Protein AF-A0A852R9V2-F1 (afdb_monomer)

Sequence (97 aa):
MAAPKLRAVKPGEKPRAKPLTIVEAVEAGDRLAEMVATHKRIAKAVQDEDTPARDLASLTRRQLEISKEIESLRRQLEEEAVQDADTSDEEWSEEAI

Solvent-accessible surface area (backbone atoms only — not comparable to full-atom values): 6061 Å² total; per-residue (Å²): 133,84,80,81,89,78,76,90,80,58,94,88,67,73,78,80,79,77,81,54,49,47,66,58,12,57,76,69,67,37,65,65,47,24,50,52,32,48,43,54,53,47,52,52,49,68,69,37,86,86,51,54,72,80,53,41,62,56,47,52,54,51,45,54,54,49,51,54,50,51,53,50,53,52,49,50,54,51,51,50,55,52,52,63,70,67,61,66,85,73,81,84,65,76,87,80,112

pLDDT: mean 89.15, std 11.6, range [53.16, 98.38]

Mean predicted aligned error: 8.95 Å

Nearest PDB structures (foldseek):
  6dkm-assembly2_C  TM=6.707E-01  e=1.208E+00  synthetic construct
  6dkm-assembly1_A  TM=7.157E-01  e=2.409E+00  synthetic construct
  6jqa-assembly1_C  TM=6.300E-01  e=4.238E+00  Onion yellows phytoplasma OY-W
  6ww7-assembly1_B  TM=7.881E-01  e=7.457E+00  Homo sapiens

Structure (mmCIF, N/CA/C/O backbone):
data_AF-A0A852R9V2-F1
#
_entry.id   AF-A0A852R9V2-F1
#
loop_
_atom_site.group_PDB
_atom_site.id
_atom_site.type_symbol
_atom_site.label_atom_id
_atom_site.label_alt_id
_atom_site.label_comp_id
_atom_site.label_asym_id
_atom_site.label_entity_id
_atom_site.label_seq_id
_atom_site.pdbx_PDB_ins_code
_atom_site.Cartn_x
_atom_site.Cartn_y
_atom_site.Cartn_z
_atom_site.occupancy
_atom_site.B_iso_or_equiv
_atom_site.auth_seq_id
_atom_site.auth_comp_id
_atom_site.auth_asym_id
_atom_site.auth_atom_id
_atom_s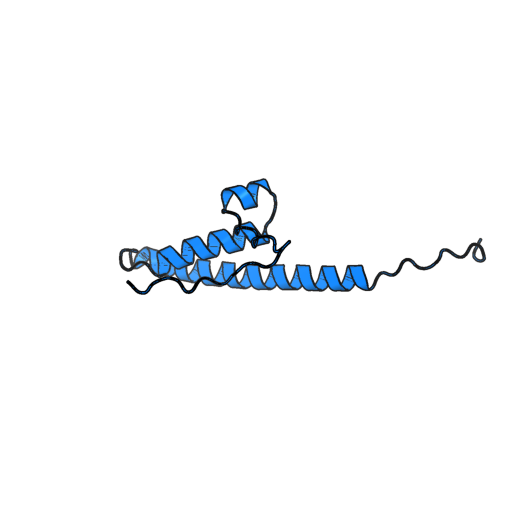ite.pdbx_PDB_model_num
ATOM 1 N N . MET A 1 1 ? -20.612 23.433 -4.741 1.00 56.75 1 MET A N 1
ATOM 2 C CA . MET A 1 1 ? -19.431 22.647 -5.168 1.00 56.75 1 MET A CA 1
ATOM 3 C C . MET A 1 1 ? -18.641 23.486 -6.162 1.00 56.75 1 MET A C 1
ATOM 5 O O . MET A 1 1 ? -19.257 24.045 -7.059 1.00 56.75 1 MET A O 1
ATOM 9 N N . ALA A 1 2 ? -17.330 23.654 -5.971 1.00 71.31 2 ALA A N 1
ATOM 10 C CA . ALA A 1 2 ? -16.495 24.410 -6.907 1.00 71.31 2 ALA A CA 1
ATOM 11 C C . ALA A 1 2 ? -16.299 23.610 -8.207 1.00 71.31 2 ALA A C 1
ATOM 13 O O . ALA A 1 2 ? -16.093 22.399 -8.154 1.00 71.31 2 ALA A O 1
ATOM 14 N N . ALA A 1 3 ? -16.377 24.272 -9.364 1.00 77.62 3 ALA A N 1
ATOM 15 C CA . ALA A 1 3 ? -16.184 23.617 -10.655 1.00 77.62 3 ALA A CA 1
ATOM 16 C C . ALA A 1 3 ? -14.735 23.095 -10.801 1.00 77.62 3 ALA A C 1
ATOM 18 O O . ALA A 1 3 ? -13.797 23.790 -10.393 1.00 77.62 3 ALA A O 1
ATOM 19 N N . PRO A 1 4 ? -14.521 21.895 -11.377 1.00 78.06 4 PRO A N 1
ATOM 20 C CA . PRO A 1 4 ? -13.181 21.354 -11.581 1.00 78.06 4 PRO A CA 1
ATOM 21 C C . PRO A 1 4 ? -12.380 22.236 -12.550 1.00 78.06 4 PRO A C 1
ATOM 23 O O . PRO A 1 4 ? -12.853 22.580 -13.632 1.00 78.06 4 PRO A O 1
ATOM 26 N N . LYS A 1 5 ? -11.146 22.596 -12.169 1.00 85.88 5 LYS A N 1
ATOM 27 C CA . LYS A 1 5 ? -10.210 23.326 -13.039 1.00 85.88 5 LYS A CA 1
ATOM 28 C C . LYS A 1 5 ? -9.684 22.378 -14.116 1.00 85.88 5 LYS A C 1
ATOM 30 O O . LYS A 1 5 ? -8.727 21.642 -13.887 1.00 85.88 5 LYS A O 1
ATOM 35 N N . LEU A 1 6 ? -10.336 22.374 -15.273 1.00 87.00 6 LEU A N 1
ATOM 36 C CA . LEU A 1 6 ? -9.905 21.602 -16.435 1.00 87.00 6 LEU A CA 1
ATOM 37 C C . LEU A 1 6 ? -8.818 22.363 -17.210 1.00 87.00 6 LEU A C 1
ATOM 39 O O . LEU A 1 6 ? -8.850 23.588 -17.311 1.00 87.00 6 LEU A O 1
ATOM 43 N N . ARG A 1 7 ? -7.859 21.620 -17.770 1.00 89.50 7 ARG A N 1
ATOM 44 C CA . ARG A 1 7 ? -6.817 22.111 -18.685 1.00 89.50 7 ARG A CA 1
ATOM 45 C C . ARG A 1 7 ? -7.049 21.497 -20.069 1.00 89.50 7 ARG A C 1
ATOM 47 O O . ARG A 1 7 ? -7.431 20.334 -20.162 1.00 89.50 7 ARG A O 1
ATOM 54 N N . ALA A 1 8 ? -6.737 22.245 -21.127 1.00 86.88 8 ALA A N 1
ATOM 55 C CA . ALA A 1 8 ? -6.682 21.705 -22.483 1.00 86.88 8 ALA A CA 1
ATOM 56 C C . ALA A 1 8 ? -5.535 20.684 -22.633 1.00 86.88 8 ALA A C 1
ATOM 58 O O . ALA A 1 8 ? -4.389 20.961 -22.264 1.00 86.88 8 ALA A O 1
ATOM 59 N N . VAL A 1 9 ? -5.851 19.506 -23.173 1.00 88.31 9 VAL A N 1
ATOM 60 C CA . VAL A 1 9 ? -4.868 18.471 -23.531 1.00 88.31 9 VAL A CA 1
ATOM 61 C C . VAL A 1 9 ? -4.161 18.844 -24.836 1.00 88.31 9 VAL A C 1
ATOM 63 O O . VAL A 1 9 ? -4.787 19.399 -25.743 1.00 88.31 9 VAL A O 1
ATOM 66 N N . LYS A 1 10 ? -2.855 18.570 -24.944 1.00 92.00 10 LYS A N 1
ATOM 67 C CA . LYS A 1 10 ? -2.113 18.775 -26.203 1.00 92.00 10 LYS A CA 1
ATOM 68 C C . LYS A 1 10 ? -2.376 17.624 -27.191 1.00 92.00 10 LYS A C 1
ATOM 70 O O . LYS A 1 10 ? -2.659 16.508 -26.750 1.00 92.00 10 LYS A O 1
ATOM 75 N N . PRO A 1 11 ? -2.231 17.843 -28.513 1.00 90.56 11 PRO A N 1
ATOM 76 C CA . PRO A 1 11 ? -2.270 16.752 -29.486 1.00 90.56 11 PRO A CA 1
ATOM 77 C C . PRO A 1 11 ? -1.244 15.664 -29.131 1.00 90.56 11 PRO A C 1
ATOM 79 O O . PRO A 1 11 ? -0.068 15.963 -28.941 1.00 90.56 11 PRO A O 1
ATOM 82 N N . GLY A 1 12 ? -1.700 14.414 -29.004 1.00 88.81 12 GLY A N 1
ATOM 83 C CA . GLY A 1 12 ? -0.859 13.262 -28.648 1.00 88.81 12 GLY A CA 1
ATOM 84 C C . GLY A 1 12 ? -0.636 13.032 -27.145 1.00 88.81 12 GLY A C 1
ATOM 85 O O . GLY A 1 12 ? 0.020 12.057 -26.781 1.00 88.81 12 GLY A O 1
ATOM 86 N N . GLU A 1 13 ? -1.188 13.872 -26.261 1.00 88.56 13 GLU A N 1
ATOM 87 C CA . GLU A 1 13 ? -1.124 13.653 -24.811 1.00 88.56 13 GLU A CA 1
ATOM 88 C C . GLU A 1 13 ? -1.950 12.409 -24.434 1.00 88.56 13 GLU A C 1
ATOM 90 O O . GLU A 1 13 ? -3.179 12.407 -24.522 1.00 88.56 13 GLU A O 1
ATOM 95 N N . LYS A 1 14 ? -1.272 11.324 -24.036 1.00 83.56 14 LYS A N 1
ATOM 96 C CA . LYS A 1 14 ? -1.936 10.110 -23.548 1.00 83.56 14 LYS A CA 1
ATOM 97 C C . LYS A 1 14 ? -2.392 10.319 -22.100 1.00 83.56 14 LYS A C 1
ATOM 99 O O . LYS A 1 14 ? -1.633 10.877 -21.303 1.00 83.56 14 LYS A O 1
ATOM 104 N N . PRO A 1 15 ? -3.599 9.861 -21.728 1.00 81.94 15 PRO A N 1
ATOM 105 C CA . PRO A 1 15 ? -4.034 9.913 -20.341 1.00 81.94 15 PRO A CA 1
ATOM 106 C C . PRO A 1 15 ? -3.076 9.097 -19.471 1.00 81.94 15 PRO A C 1
ATOM 108 O O . PRO A 1 15 ? -2.581 8.049 -19.891 1.00 81.94 15 PRO A O 1
ATOM 111 N N . ARG A 1 16 ? -2.835 9.559 -18.239 1.00 82.19 16 ARG A N 1
ATOM 112 C CA . ARG A 1 16 ? -2.126 8.739 -17.252 1.00 82.19 16 ARG A CA 1
ATOM 113 C C . ARG A 1 16 ? -2.880 7.424 -17.070 1.00 82.19 16 ARG A C 1
ATOM 115 O O . ARG A 1 16 ? -4.105 7.434 -16.926 1.00 82.19 16 ARG A O 1
ATOM 122 N N . ALA A 1 17 ? -2.138 6.319 -17.067 1.00 85.12 17 ALA A N 1
ATOM 123 C CA . ALA A 1 17 ? -2.698 5.010 -16.780 1.00 85.12 17 ALA A CA 1
ATOM 124 C C . ALA A 1 17 ? -3.419 5.050 -15.427 1.00 85.12 17 ALA A C 1
ATOM 126 O O . ALA A 1 17 ? -2.945 5.665 -14.463 1.00 85.12 17 ALA A O 1
ATOM 127 N N . LYS A 1 18 ? -4.59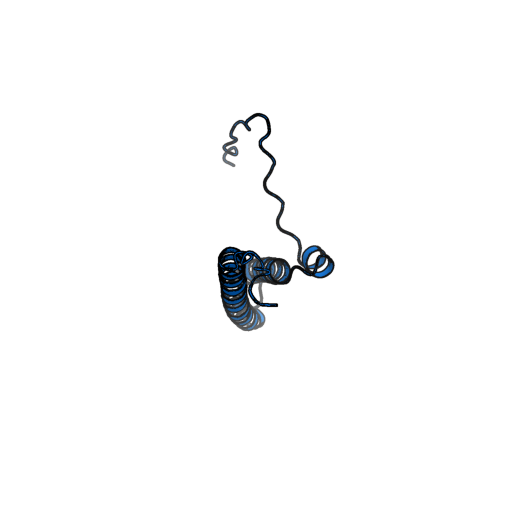9 4.431 -15.371 1.00 89.00 18 LYS A N 1
ATOM 128 C CA . LYS A 1 18 ? -5.308 4.273 -14.104 1.00 89.00 18 LYS A CA 1
ATOM 129 C C . LYS A 1 18 ? -4.496 3.319 -13.221 1.00 89.00 18 LYS A C 1
ATOM 131 O O . LYS A 1 18 ? -3.977 2.337 -13.743 1.00 89.00 18 LYS A O 1
ATOM 136 N N . PRO A 1 19 ? -4.383 3.589 -11.910 1.00 90.31 19 PRO A N 1
ATOM 137 C CA . PRO A 1 19 ? -3.764 2.634 -11.003 1.00 90.31 19 PRO A CA 1
ATOM 138 C C . PRO A 1 19 ? -4.590 1.346 -10.982 1.00 90.31 19 PRO A C 1
ATOM 140 O O . PRO A 1 19 ? -5.822 1.420 -10.953 1.00 90.31 19 PRO A O 1
ATOM 143 N N . LEU A 1 20 ? -3.904 0.203 -10.974 1.00 94.75 20 LEU A N 1
ATOM 144 C CA . LEU A 1 20 ? -4.531 -1.113 -10.898 1.00 94.75 20 LEU A CA 1
ATOM 145 C C . LEU A 1 20 ? -5.315 -1.265 -9.590 1.00 94.75 20 LEU A C 1
ATOM 147 O O . LEU A 1 20 ? -4.954 -0.717 -8.538 1.00 94.75 20 LEU A O 1
ATOM 151 N N . THR A 1 21 ? -6.411 -2.010 -9.656 1.00 97.19 21 THR A N 1
ATOM 152 C CA . THR A 1 21 ? -7.061 -2.556 -8.465 1.00 97.19 21 THR A CA 1
ATOM 153 C C . THR A 1 21 ? -6.223 -3.691 -7.875 1.00 97.19 21 THR A C 1
ATOM 155 O O . THR A 1 21 ? -5.283 -4.176 -8.492 1.00 97.19 21 THR A O 1
ATOM 158 N N . ILE A 1 22 ? -6.569 -4.130 -6.662 1.00 98.00 22 ILE A N 1
ATOM 159 C CA . ILE A 1 22 ? -5.857 -5.230 -5.994 1.00 98.00 22 ILE A CA 1
ATOM 160 C C . ILE A 1 22 ? -5.908 -6.500 -6.854 1.00 98.00 22 ILE A C 1
ATOM 162 O O . ILE A 1 22 ? -4.885 -7.137 -7.050 1.00 98.00 22 ILE A O 1
ATOM 166 N N . VAL A 1 23 ? -7.084 -6.842 -7.392 1.00 98.12 23 VAL A N 1
ATOM 167 C CA . VAL A 1 23 ? -7.269 -8.057 -8.201 1.00 98.12 23 VAL A CA 1
ATOM 168 C C . VAL A 1 23 ? -6.494 -7.956 -9.511 1.00 98.12 23 VAL A C 1
ATOM 170 O O . VAL A 1 23 ? -5.723 -8.854 -9.816 1.00 98.12 23 VAL A O 1
ATOM 173 N N . GLU A 1 24 ? -6.622 -6.837 -10.228 1.00 97.94 24 GLU A N 1
ATOM 174 C CA . GLU A 1 24 ? -5.892 -6.629 -11.486 1.00 97.94 24 GLU A CA 1
ATOM 175 C C . GLU A 1 24 ? -4.369 -6.665 -11.277 1.00 97.94 24 GLU A C 1
ATOM 177 O O . GLU A 1 24 ? -3.648 -7.187 -12.119 1.00 97.94 24 GLU A O 1
ATOM 182 N N . ALA A 1 25 ? -3.864 -6.140 -10.155 1.00 97.75 25 ALA A N 1
ATOM 183 C CA . ALA A 1 25 ? -2.439 -6.188 -9.841 1.00 97.75 25 ALA A CA 1
ATOM 184 C C . ALA A 1 25 ? -1.945 -7.610 -9.541 1.00 97.75 25 ALA A C 1
ATOM 186 O O . ALA A 1 25 ? -0.867 -7.987 -9.996 1.00 97.75 25 ALA A O 1
ATOM 187 N N . VAL A 1 26 ? -2.745 -8.411 -8.828 1.00 98.00 26 VAL A N 1
ATOM 188 C CA . VAL A 1 26 ? -2.446 -9.832 -8.587 1.00 98.00 26 VAL A CA 1
ATOM 189 C C . VAL A 1 26 ? -2.440 -10.613 -9.899 1.00 98.00 26 VAL A C 1
ATOM 191 O O . VAL A 1 26 ? -1.512 -11.378 -10.143 1.00 98.00 26 VAL A O 1
ATOM 194 N N . GLU A 1 27 ? -3.436 -10.403 -10.761 1.00 98.19 27 GLU A N 1
ATOM 195 C CA . GLU A 1 27 ? -3.513 -11.056 -12.075 1.00 98.19 27 GLU A CA 1
ATOM 196 C C . GLU A 1 27 ? -2.344 -10.665 -12.987 1.00 98.19 27 GLU A C 1
ATOM 198 O O . GLU A 1 27 ? -1.825 -11.505 -13.720 1.00 98.19 27 GLU A O 1
ATOM 203 N N . ALA A 1 28 ? -1.898 -9.408 -12.916 1.00 96.88 28 ALA A N 1
ATOM 204 C CA . ALA A 1 28 ? -0.740 -8.917 -13.656 1.00 96.88 28 ALA A CA 1
ATOM 205 C C . ALA A 1 28 ? 0.611 -9.364 -13.065 1.00 96.88 28 ALA A C 1
ATOM 207 O O . ALA A 1 28 ? 1.643 -9.149 -13.697 1.00 96.88 28 ALA A O 1
ATOM 208 N N . GLY A 1 29 ? 0.629 -9.944 -11.859 1.00 97.06 29 GLY A N 1
ATOM 209 C CA . GLY A 1 29 ? 1.865 -10.269 -11.142 1.00 97.06 29 GLY A CA 1
ATOM 210 C C . GLY A 1 29 ? 2.656 -9.040 -10.672 1.00 97.06 29 GLY A C 1
ATOM 211 O O . GLY A 1 29 ? 3.828 -9.165 -10.321 1.00 97.06 29 GLY A O 1
ATOM 212 N N . ASP A 1 30 ? 2.042 -7.854 -10.646 1.00 97.06 30 ASP A N 1
ATOM 213 C CA . ASP A 1 30 ? 2.689 -6.617 -10.206 1.00 97.06 30 ASP A CA 1
ATOM 214 C C . ASP A 1 30 ? 2.548 -6.463 -8.688 1.00 97.06 30 ASP A C 1
ATOM 216 O O . ASP A 1 30 ? 1.567 -5.924 -8.156 1.00 97.06 30 ASP A O 1
ATOM 220 N N . ARG A 1 31 ? 3.572 -6.943 -7.979 1.00 97.31 31 ARG A N 1
ATOM 221 C CA . ARG A 1 31 ? 3.611 -6.925 -6.517 1.00 97.31 31 ARG A CA 1
ATOM 222 C C . ARG A 1 31 ? 3.575 -5.510 -5.941 1.00 97.31 31 ARG A C 1
ATOM 224 O O . ARG A 1 31 ? 2.932 -5.283 -4.913 1.00 97.31 31 ARG A O 1
ATOM 231 N N . LEU A 1 32 ? 4.244 -4.548 -6.578 1.00 97.38 32 LEU A N 1
ATOM 232 C CA . LEU A 1 32 ? 4.246 -3.168 -6.098 1.00 97.38 32 LEU A CA 1
ATOM 233 C C . LEU A 1 32 ? 2.846 -2.561 -6.233 1.00 97.38 32 LEU A C 1
ATOM 235 O O . LEU A 1 32 ? 2.347 -1.946 -5.284 1.00 97.38 32 LEU A O 1
ATOM 239 N N . ALA A 1 33 ? 2.188 -2.758 -7.378 1.00 97.19 33 ALA A N 1
ATOM 240 C CA . ALA A 1 33 ? 0.826 -2.282 -7.591 1.00 97.19 33 ALA A CA 1
ATOM 241 C C . ALA A 1 33 ? -0.178 -2.946 -6.637 1.00 97.19 33 ALA A C 1
ATOM 243 O O . ALA A 1 33 ? -1.038 -2.246 -6.092 1.00 97.19 33 ALA A O 1
ATOM 244 N N . GLU A 1 34 ? -0.037 -4.247 -6.360 1.00 98.25 34 GLU A N 1
ATOM 245 C CA . GLU A 1 34 ? -0.866 -4.978 -5.389 1.00 98.25 34 GLU A CA 1
ATOM 246 C C . GLU A 1 34 ? -0.773 -4.326 -4.002 1.00 98.25 34 GLU A C 1
ATOM 248 O O . GLU A 1 34 ? -1.792 -4.016 -3.365 1.00 98.25 34 GLU A O 1
ATOM 253 N N . MET A 1 35 ? 0.454 -4.068 -3.544 1.00 98.06 35 MET A N 1
ATOM 254 C CA . MET A 1 35 ? 0.719 -3.481 -2.230 1.00 98.06 35 MET A CA 1
ATOM 255 C C . MET A 1 35 ? 0.219 -2.036 -2.151 1.00 98.06 35 MET A C 1
ATOM 257 O O . MET A 1 35 ? -0.423 -1.662 -1.167 1.00 98.06 35 MET A O 1
ATOM 261 N N . VAL A 1 36 ? 0.415 -1.234 -3.203 1.00 98.06 36 VAL A N 1
ATOM 262 C CA . VAL A 1 36 ? -0.103 0.144 -3.288 1.00 98.06 36 VAL A CA 1
ATOM 263 C C . VAL A 1 36 ? -1.635 0.168 -3.267 1.00 98.06 36 VAL A C 1
ATOM 265 O O . VAL A 1 36 ? -2.235 0.972 -2.541 1.00 98.06 36 VAL A O 1
ATOM 268 N N . ALA A 1 37 ? -2.289 -0.713 -4.026 1.00 97.94 37 ALA A N 1
ATOM 269 C CA . ALA A 1 37 ? -3.745 -0.806 -4.063 1.00 97.94 37 ALA A CA 1
ATOM 270 C C . ALA A 1 37 ? -4.314 -1.241 -2.700 1.00 97.94 37 ALA A C 1
ATOM 272 O O . ALA A 1 37 ? -5.295 -0.661 -2.216 1.00 97.94 37 ALA A O 1
ATOM 273 N N . THR A 1 38 ? -3.657 -2.198 -2.042 1.00 98.00 38 THR A N 1
ATOM 274 C CA . THR A 1 38 ? -4.018 -2.663 -0.695 1.00 98.00 38 THR A CA 1
ATOM 275 C C . THR A 1 38 ? -3.822 -1.564 0.347 1.00 98.00 38 THR A C 1
ATOM 277 O O . THR A 1 38 ? -4.733 -1.298 1.136 1.00 98.00 38 THR A O 1
ATOM 280 N N . HIS A 1 39 ? -2.691 -0.853 0.308 1.00 97.94 39 HIS A N 1
ATOM 281 C CA . HIS A 1 39 ? -2.416 0.289 1.183 1.00 97.94 39 HIS A CA 1
ATOM 282 C C . HIS A 1 39 ? -3.512 1.352 1.077 1.00 97.94 39 HIS A C 1
ATOM 284 O O . HIS A 1 39 ? -4.038 1.816 2.087 1.00 97.94 39 HIS A O 1
ATOM 290 N N . LYS A 1 40 ? -3.927 1.687 -0.152 1.00 97.69 40 LYS A N 1
ATOM 291 C CA . LYS A 1 40 ? -5.008 2.649 -0.405 1.00 97.69 40 LYS A CA 1
ATOM 292 C C . LYS A 1 40 ? -6.347 2.185 0.168 1.00 97.69 40 LYS A C 1
ATOM 294 O O . LYS A 1 40 ? -7.116 3.013 0.655 1.00 97.69 40 LYS A O 1
ATOM 299 N N . ARG A 1 41 ? -6.650 0.886 0.103 1.00 97.12 41 ARG A N 1
ATOM 300 C CA . ARG A 1 41 ? -7.871 0.324 0.699 1.00 97.12 41 ARG A CA 1
ATOM 301 C C . ARG A 1 41 ? -7.851 0.442 2.224 1.00 97.12 41 ARG A C 1
ATOM 303 O O . ARG A 1 41 ? -8.848 0.869 2.795 1.00 97.12 41 ARG A O 1
ATOM 310 N N . ILE A 1 42 ? -6.728 0.113 2.861 1.00 97.62 42 ILE A N 1
ATOM 311 C CA . ILE A 1 42 ? -6.571 0.216 4.320 1.00 97.62 42 ILE A CA 1
ATOM 312 C C . ILE A 1 42 ? -6.628 1.673 4.772 1.00 97.62 42 ILE A C 1
ATOM 314 O O . ILE A 1 42 ? -7.348 1.974 5.714 1.00 97.62 42 ILE A O 1
ATOM 318 N N . ALA A 1 43 ? -5.952 2.584 4.069 1.00 97.50 43 ALA A N 1
ATOM 319 C CA . ALA A 1 43 ? -5.973 4.008 4.391 1.00 97.50 43 ALA A CA 1
ATOM 320 C C . ALA A 1 43 ? -7.402 4.577 4.418 1.00 97.50 43 ALA A C 1
ATOM 322 O O . ALA A 1 43 ? -7.729 5.358 5.304 1.00 97.50 43 ALA A O 1
ATOM 323 N N . LYS A 1 44 ? -8.272 4.140 3.494 1.00 97.25 44 LYS A N 1
ATOM 3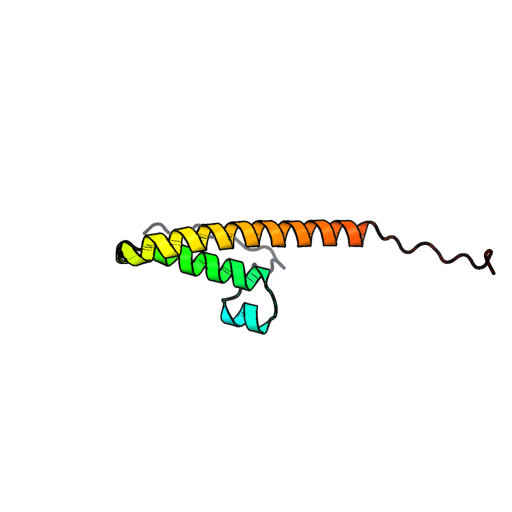24 C CA . LYS A 1 44 ? -9.694 4.516 3.511 1.00 97.25 44 LYS A CA 1
ATOM 325 C C . LYS A 1 44 ? -10.416 4.008 4.756 1.00 97.25 44 LYS A C 1
ATOM 327 O O . L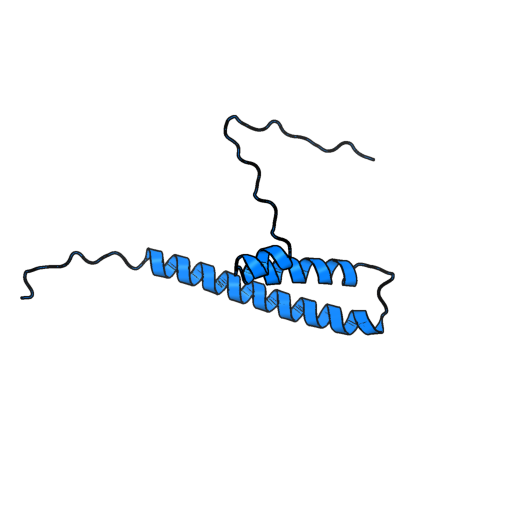YS A 1 44 ? -11.155 4.775 5.347 1.00 97.25 44 LYS A O 1
ATOM 332 N N . ALA A 1 45 ? -10.190 2.754 5.150 1.00 97.00 45 ALA A N 1
ATOM 333 C CA . ALA A 1 45 ? -10.793 2.197 6.360 1.00 97.00 45 ALA A CA 1
ATOM 334 C C . ALA A 1 45 ? -10.280 2.907 7.625 1.00 97.00 45 ALA A C 1
ATOM 336 O O . ALA A 1 45 ? -11.060 3.247 8.497 1.00 97.00 45 ALA A O 1
ATOM 337 N N . VAL A 1 46 ? -8.982 3.211 7.705 1.00 96.06 46 VAL A N 1
ATOM 338 C CA . VAL A 1 46 ? -8.400 3.965 8.830 1.00 96.06 46 VAL A CA 1
ATOM 339 C C . VAL A 1 46 ? -8.964 5.389 8.927 1.00 96.06 46 VAL A C 1
ATOM 341 O O . VAL A 1 46 ? -9.097 5.910 10.028 1.00 96.06 46 VAL A O 1
ATOM 344 N N . GLN A 1 47 ? -9.275 6.022 7.791 1.00 96.44 47 GLN A N 1
ATOM 345 C CA . GLN A 1 47 ? -9.862 7.365 7.740 1.00 96.44 47 GLN A CA 1
ATOM 346 C C . GLN A 1 47 ? -11.366 7.382 8.063 1.00 96.44 47 GLN A C 1
ATOM 348 O O . GLN A 1 47 ? -11.895 8.435 8.408 1.00 96.44 47 GLN A O 1
ATOM 353 N N . ASP A 1 48 ? -12.052 6.254 7.907 1.00 96.69 48 ASP A N 1
ATOM 354 C CA . ASP A 1 48 ? -13.488 6.140 8.134 1.00 96.69 48 ASP A CA 1
ATOM 355 C C . ASP A 1 48 ? -13.804 6.169 9.639 1.00 96.69 48 ASP A C 1
ATOM 357 O O . ASP A 1 48 ? -13.318 5.327 10.397 1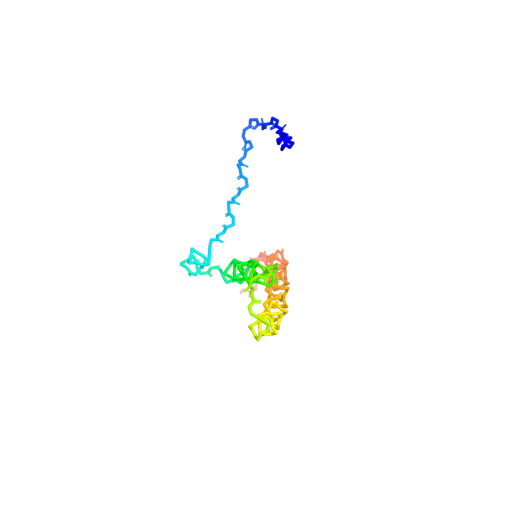.00 96.69 48 ASP A O 1
ATOM 361 N N . GLU A 1 49 ? -14.610 7.144 10.070 1.00 94.69 49 GLU A N 1
ATOM 362 C CA . GLU A 1 49 ? -15.013 7.318 11.473 1.00 94.69 49 GLU A CA 1
ATOM 363 C C . GLU A 1 49 ? -15.907 6.170 11.967 1.00 94.69 49 GLU A C 1
ATOM 365 O O . GLU A 1 49 ? -15.953 5.907 13.170 1.00 94.69 49 GLU A O 1
ATOM 370 N N . ASP A 1 50 ? -16.555 5.443 11.049 1.00 96.12 50 ASP A N 1
ATOM 371 C CA . ASP A 1 50 ? -17.377 4.273 11.369 1.00 96.12 50 ASP A CA 1
ATOM 372 C C . ASP A 1 50 ? -16.535 3.004 11.617 1.00 96.12 50 ASP A C 1
ATOM 374 O O . ASP A 1 50 ? -17.063 1.967 12.039 1.00 96.12 50 ASP A O 1
ATOM 378 N N . THR A 1 51 ? -15.215 3.051 11.390 1.00 95.12 51 THR A N 1
ATOM 379 C CA . THR A 1 51 ? -14.329 1.906 11.634 1.00 95.12 51 THR A CA 1
ATOM 380 C C . THR A 1 51 ? -14.206 1.614 13.134 1.00 95.12 51 THR A C 1
ATOM 382 O O . THR A 1 51 ? -13.762 2.472 13.903 1.00 95.12 51 THR A O 1
ATOM 385 N N . PRO A 1 52 ? -14.504 0.378 13.588 1.00 94.88 52 PRO A N 1
ATOM 386 C CA . PRO A 1 52 ? -14.405 0.026 14.999 1.00 94.88 52 PRO A CA 1
ATOM 387 C C . PRO A 1 52 ? -12.995 0.255 15.557 1.00 94.88 52 PRO A C 1
ATOM 389 O O . PRO A 1 52 ? -12.005 -0.202 14.984 1.00 94.88 52 PRO A O 1
ATOM 392 N N . ALA A 1 53 ? -12.893 0.866 16.742 1.00 91.44 53 ALA A N 1
ATOM 393 C CA . ALA A 1 53 ? -11.606 1.147 17.393 1.00 91.44 53 ALA A CA 1
ATOM 394 C C . ALA A 1 53 ? -10.729 -0.108 17.586 1.00 91.44 53 ALA A C 1
ATOM 396 O O . ALA A 1 53 ? -9.501 -0.035 17.515 1.00 91.44 53 ALA A O 1
ATOM 397 N N . ARG A 1 54 ? -11.359 -1.276 17.784 1.00 92.12 54 ARG A N 1
ATOM 398 C CA . ARG A 1 54 ? -10.669 -2.572 17.856 1.00 92.12 54 ARG A CA 1
ATOM 399 C C . ARG A 1 54 ? -9.915 -2.890 16.562 1.00 92.12 54 ARG A 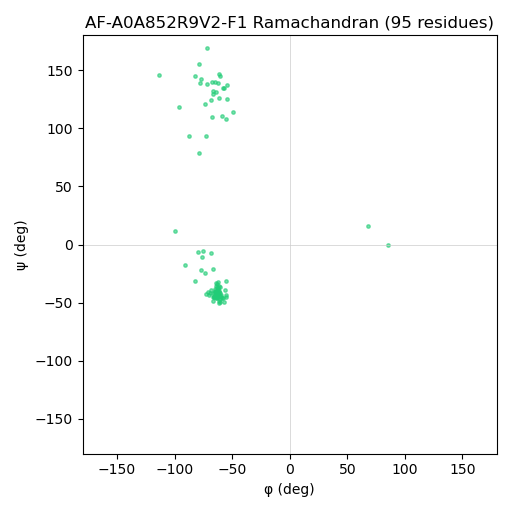C 1
ATOM 401 O O . ARG A 1 54 ? -8.789 -3.378 16.613 1.00 92.12 54 ARG A O 1
ATOM 408 N N . ASP A 1 55 ? -10.529 -2.598 15.423 1.00 94.69 55 ASP A N 1
ATOM 409 C CA . ASP A 1 55 ? -9.978 -2.906 14.108 1.00 94.69 55 ASP A CA 1
ATOM 410 C C . ASP A 1 55 ? -8.975 -1.822 13.682 1.00 94.69 55 ASP A C 1
ATOM 412 O O . ASP A 1 55 ? -7.953 -2.140 13.071 1.00 94.69 55 ASP A O 1
ATOM 416 N N . LEU A 1 56 ? -9.178 -0.568 14.107 1.00 95.12 56 LEU A N 1
ATOM 417 C CA . LEU A 1 56 ? -8.294 0.566 13.819 1.00 95.12 56 LEU A CA 1
ATOM 418 C C . LEU A 1 56 ? -6.834 0.317 14.239 1.00 95.12 56 LEU A C 1
ATOM 420 O O . LEU A 1 56 ? -5.912 0.586 13.467 1.00 95.12 56 LEU A O 1
ATOM 424 N N . ALA A 1 57 ? -6.599 -0.250 15.426 1.00 93.31 57 ALA A N 1
ATOM 425 C CA . ALA A 1 57 ? -5.245 -0.585 15.883 1.00 93.31 57 ALA A CA 1
ATOM 426 C C . ALA A 1 57 ? -4.556 -1.618 14.967 1.00 93.31 57 ALA A C 1
ATOM 428 O O . ALA A 1 57 ? -3.369 -1.504 14.655 1.00 93.31 57 ALA A O 1
ATOM 429 N N . SER A 1 58 ? -5.307 -2.616 14.494 1.00 96.31 58 SER A N 1
ATOM 430 C CA . SER A 1 58 ? -4.778 -3.634 13.580 1.00 96.31 58 SER A CA 1
ATOM 431 C C . SER A 1 58 ? -4.504 -3.068 12.181 1.00 96.31 58 SER A C 1
ATOM 433 O O . SER A 1 58 ? -3.460 -3.347 11.588 1.00 96.31 58 SER A O 1
ATOM 435 N N . LEU A 1 59 ? -5.400 -2.212 11.681 1.00 96.94 59 LEU A N 1
ATOM 436 C CA . LEU A 1 59 ? -5.302 -1.598 10.359 1.00 96.94 59 LEU A CA 1
ATOM 437 C C . LEU A 1 59 ? -4.155 -0.588 10.284 1.00 96.94 59 LEU A C 1
ATOM 439 O O . LEU A 1 59 ? -3.402 -0.606 9.315 1.00 96.94 59 LEU A O 1
ATOM 443 N N . THR A 1 60 ? -3.967 0.238 11.314 1.00 95.62 60 THR A N 1
ATOM 444 C CA . THR A 1 60 ? -2.855 1.207 11.385 1.00 95.62 60 THR A CA 1
ATOM 445 C C . THR A 1 60 ? -1.494 0.516 11.442 1.00 95.62 60 THR A C 1
ATOM 447 O O . THR A 1 60 ? -0.567 0.918 10.735 1.00 95.62 60 THR A O 1
ATOM 450 N N . ARG A 1 61 ? -1.368 -0.586 12.195 1.00 96.69 61 ARG A N 1
ATOM 451 C CA . ARG A 1 61 ? -0.151 -1.410 12.169 1.00 96.69 61 ARG A CA 1
ATOM 452 C C . ARG A 1 61 ? 0.101 -1.986 10.774 1.00 96.69 61 ARG A C 1
ATOM 454 O O . ARG A 1 61 ? 1.210 -1.862 10.255 1.00 96.69 61 ARG A O 1
ATOM 461 N N . ARG A 1 62 ? -0.923 -2.577 10.150 1.00 97.50 62 ARG A N 1
ATOM 462 C CA . ARG A 1 62 ? -0.801 -3.146 8.801 1.00 97.50 62 ARG A CA 1
ATOM 463 C C . ARG A 1 62 ? -0.445 -2.081 7.763 1.00 97.50 62 ARG A C 1
ATOM 465 O O . ARG A 1 62 ? 0.324 -2.356 6.847 1.00 97.50 62 ARG A O 1
ATOM 472 N N . GLN A 1 63 ? -0.967 -0.868 7.916 1.00 97.12 63 GLN A N 1
ATOM 473 C CA . GLN A 1 63 ? -0.652 0.269 7.059 1.00 97.12 63 GLN A CA 1
ATOM 474 C C . GLN A 1 63 ? 0.842 0.619 7.116 1.00 97.12 63 GLN A C 1
ATOM 476 O O . GLN A 1 63 ? 1.470 0.754 6.068 1.00 97.12 63 GLN A O 1
ATOM 481 N N . LEU A 1 64 ? 1.427 0.687 8.318 1.00 97.56 64 LEU A N 1
ATOM 482 C CA . LEU A 1 64 ? 2.863 0.932 8.498 1.00 97.56 64 LEU A CA 1
ATOM 483 C C . LEU A 1 64 ? 3.726 -0.175 7.882 1.00 97.56 64 LEU A C 1
ATOM 485 O O . LEU A 1 64 ? 4.730 0.122 7.238 1.00 97.56 64 LEU A O 1
ATOM 489 N N . GLU A 1 65 ? 3.345 -1.440 8.065 1.00 98.12 65 GLU A N 1
ATOM 490 C CA . GLU A 1 65 ? 4.057 -2.585 7.481 1.00 98.12 65 GLU A CA 1
ATOM 491 C C . GLU A 1 65 ? 4.065 -2.518 5.949 1.00 98.12 65 GLU A C 1
ATOM 493 O O . GLU A 1 65 ? 5.122 -2.605 5.330 1.00 98.12 65 GLU A O 1
ATOM 498 N N . ILE A 1 66 ? 2.899 -2.293 5.337 1.00 97.94 66 ILE A N 1
ATOM 499 C CA . ILE A 1 66 ? 2.777 -2.183 3.880 1.00 97.94 66 ILE A CA 1
ATOM 500 C C . ILE A 1 66 ? 3.528 -0.957 3.346 1.00 97.94 66 ILE A C 1
ATOM 502 O O . ILE A 1 66 ? 4.142 -1.046 2.287 1.00 97.94 66 ILE A O 1
ATOM 506 N N . SER A 1 67 ? 3.508 0.175 4.058 1.00 98.19 67 SER A N 1
ATOM 507 C CA . SER A 1 67 ? 4.249 1.375 3.646 1.00 98.19 67 SER A CA 1
ATOM 508 C C . SER A 1 67 ? 5.749 1.101 3.546 1.00 98.19 67 SER A C 1
ATOM 510 O O . SER A 1 67 ? 6.369 1.452 2.545 1.00 98.19 67 SER A O 1
ATOM 512 N N . LYS A 1 68 ? 6.320 0.420 4.546 1.00 98.38 68 LYS A N 1
ATOM 513 C CA . LYS A 1 68 ? 7.740 0.035 4.542 1.00 98.38 68 LYS A CA 1
ATOM 514 C C . LYS A 1 68 ? 8.069 -0.934 3.409 1.00 98.38 68 LYS A C 1
ATOM 516 O O . LYS A 1 68 ? 9.090 -0.775 2.752 1.00 98.38 68 LYS A O 1
ATOM 521 N N . GLU A 1 69 ? 7.193 -1.903 3.155 1.00 98.00 69 GLU A N 1
ATOM 522 C CA . GLU A 1 69 ? 7.368 -2.850 2.049 1.00 98.00 69 GLU A CA 1
ATOM 523 C C . GLU A 1 69 ? 7.349 -2.138 0.687 1.00 98.00 69 GLU A C 1
ATOM 525 O O . GLU A 1 69 ? 8.194 -2.399 -0.162 1.00 98.00 69 GLU A O 1
ATOM 530 N N . ILE A 1 70 ? 6.435 -1.181 0.488 1.00 98.25 70 ILE A N 1
ATOM 531 C CA . ILE A 1 70 ? 6.380 -0.358 -0.731 1.00 98.25 70 ILE A CA 1
ATOM 532 C C . ILE A 1 70 ? 7.681 0.429 -0.921 1.00 98.25 70 ILE A C 1
ATOM 534 O O . ILE A 1 70 ? 8.183 0.513 -2.041 1.00 98.25 70 ILE A O 1
ATOM 538 N N . GLU A 1 71 ? 8.218 1.025 0.143 1.00 98.12 71 GLU A N 1
ATOM 539 C CA . GLU A 1 71 ? 9.497 1.743 0.090 1.00 98.12 71 GLU A CA 1
ATOM 540 C C . GLU A 1 71 ? 10.657 0.810 -0.274 1.00 98.12 71 GLU A C 1
ATOM 542 O O . GLU A 1 71 ? 11.485 1.173 -1.109 1.00 98.12 71 GLU A O 1
ATOM 547 N N . SER A 1 72 ? 10.685 -0.397 0.298 1.00 98.00 72 SER A N 1
ATOM 548 C CA . SER A 1 72 ? 11.681 -1.422 -0.023 1.00 98.00 72 SER A CA 1
ATOM 549 C C . SER A 1 72 ? 11.607 -1.844 -1.491 1.00 98.00 72 SER A C 1
ATOM 551 O O . SER A 1 72 ? 12.615 -1.792 -2.188 1.00 98.00 72 SER A O 1
ATOM 553 N N . LEU A 1 73 ? 10.413 -2.188 -1.986 1.00 97.00 73 LEU A N 1
ATOM 554 C CA . LEU A 1 73 ? 10.205 -2.597 -3.379 1.00 97.00 73 LEU A CA 1
ATOM 555 C C . LEU A 1 73 ? 10.572 -1.486 -4.366 1.00 97.00 73 LEU A C 1
ATOM 557 O O . LEU A 1 73 ? 11.182 -1.744 -5.397 1.00 97.00 73 LEU A O 1
ATOM 561 N N . ARG A 1 74 ? 10.226 -0.230 -4.058 1.00 96.81 74 ARG A N 1
ATOM 562 C CA . ARG A 1 74 ? 10.609 0.911 -4.903 1.00 96.81 74 ARG A CA 1
ATOM 563 C C . ARG A 1 74 ? 12.114 1.089 -4.975 1.00 96.81 74 ARG A C 1
ATOM 565 O O . ARG A 1 74 ? 12.620 1.360 -6.055 1.00 96.81 74 ARG A O 1
ATOM 572 N N . ARG A 1 75 ? 12.802 0.936 -3.843 1.00 96.69 75 ARG A N 1
ATOM 573 C CA . ARG A 1 75 ? 14.260 1.006 -3.802 1.00 96.69 75 ARG A CA 1
ATOM 574 C C . ARG A 1 75 ? 14.888 -0.114 -4.624 1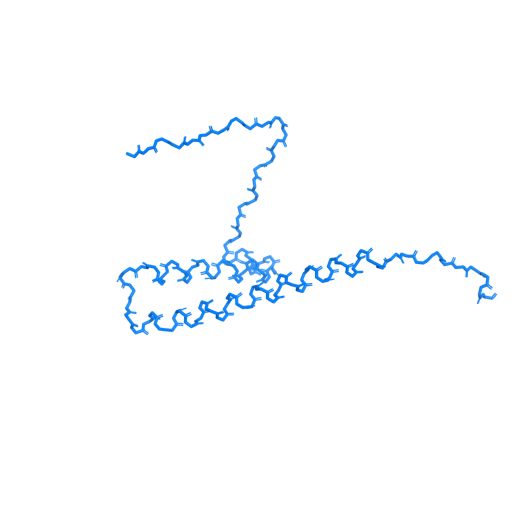.00 96.69 75 ARG A C 1
ATOM 576 O O . ARG A 1 75 ? 15.761 0.173 -5.423 1.00 96.69 75 ARG A O 1
ATOM 583 N N . GLN A 1 76 ? 14.409 -1.346 -4.470 1.00 95.00 76 GLN A N 1
ATOM 584 C CA . GLN A 1 76 ? 14.890 -2.489 -5.252 1.00 95.00 76 GLN A CA 1
ATOM 585 C C . GLN A 1 76 ? 14.725 -2.253 -6.756 1.00 95.00 76 GLN A C 1
ATOM 587 O O . GLN A 1 76 ? 15.678 -2.424 -7.498 1.00 95.00 76 GLN A O 1
ATOM 592 N N . LEU A 1 77 ? 13.559 -1.769 -7.195 1.00 92.81 77 LEU A N 1
ATOM 593 C CA . LEU A 1 77 ? 13.321 -1.452 -8.608 1.00 92.81 77 LEU A CA 1
ATOM 594 C C . LEU A 1 77 ? 14.219 -0.323 -9.131 1.00 92.81 77 LEU A C 1
ATOM 596 O O . LEU A 1 77 ? 14.611 -0.337 -10.293 1.00 92.81 77 LEU A O 1
ATOM 600 N N . GLU A 1 78 ? 14.521 0.676 -8.300 1.00 92.00 78 GLU A N 1
ATOM 601 C CA . GLU A 1 78 ? 15.446 1.752 -8.663 1.00 92.00 78 GLU A CA 1
ATOM 602 C C . GLU A 1 78 ? 16.890 1.239 -8.753 1.00 92.00 78 GLU A C 1
ATOM 604 O O . GLU A 1 78 ? 17.585 1.551 -9.715 1.00 92.00 78 GLU A O 1
ATOM 609 N N . GLU A 1 79 ? 17.322 0.412 -7.800 1.00 90.81 79 GLU A N 1
ATOM 610 C CA . GLU A 1 79 ? 18.644 -0.224 -7.796 1.00 90.81 79 GLU A CA 1
ATOM 611 C C . GLU A 1 79 ? 18.824 -1.172 -8.992 1.00 90.81 79 GLU A C 1
ATOM 613 O O . GLU A 1 79 ? 19.846 -1.092 -9.671 1.00 90.81 79 GLU A O 1
ATOM 618 N N . GLU A 1 80 ? 17.831 -2.010 -9.301 1.00 85.19 80 GLU A N 1
ATOM 619 C CA . GLU A 1 80 ? 17.831 -2.887 -10.480 1.00 85.19 80 GLU A CA 1
ATOM 620 C C . GLU A 1 80 ? 17.908 -2.078 -11.780 1.00 85.19 80 GLU A C 1
ATOM 622 O O . GLU A 1 80 ? 18.715 -2.391 -12.650 1.00 85.19 80 GLU A O 1
ATOM 627 N N . ALA A 1 81 ? 17.130 -0.997 -11.900 1.00 82.62 81 ALA A N 1
ATOM 628 C CA . ALA A 1 81 ? 17.168 -0.136 -13.082 1.00 82.62 81 ALA A CA 1
ATOM 629 C C . ALA A 1 81 ? 18.526 0.566 -13.263 1.00 82.62 81 ALA A C 1
ATOM 631 O O . ALA A 1 81 ? 18.944 0.813 -14.394 1.00 82.62 81 ALA A O 1
ATOM 632 N N . VA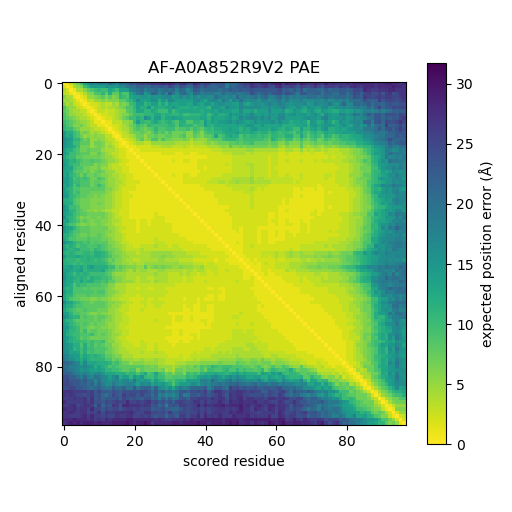L A 1 82 ? 19.212 0.902 -12.166 1.00 80.31 82 VAL A N 1
ATOM 633 C CA . VAL A 1 82 ? 20.567 1.469 -12.210 1.00 80.31 82 VAL A CA 1
ATOM 634 C C . VAL A 1 82 ? 21.598 0.403 -12.585 1.00 80.31 82 VAL A C 1
ATOM 636 O O . VAL A 1 82 ? 22.467 0.687 -13.402 1.00 80.31 82 VAL A O 1
ATOM 639 N N . GLN A 1 83 ? 21.502 -0.808 -12.030 1.00 73.38 83 GLN A N 1
ATOM 640 C CA . GLN A 1 83 ? 22.417 -1.911 -12.350 1.00 73.38 83 GLN A CA 1
ATOM 641 C C . GLN A 1 83 ? 22.319 -2.340 -13.817 1.00 73.38 83 GLN A C 1
ATOM 643 O O . GLN A 1 83 ? 23.348 -2.479 -14.469 1.00 73.38 83 GLN A O 1
ATOM 648 N N . ASP A 1 84 ? 21.102 -2.484 -14.345 1.00 66.50 84 ASP A N 1
ATOM 649 C CA . ASP A 1 84 ? 20.863 -2.844 -15.751 1.00 66.50 84 ASP A CA 1
ATOM 650 C C . ASP A 1 84 ? 21.411 -1.776 -16.718 1.00 66.50 84 ASP A C 1
ATOM 652 O O . ASP A 1 84 ? 21.914 -2.085 -17.795 1.00 66.50 84 ASP A O 1
ATOM 656 N N . ALA A 1 85 ? 21.386 -0.503 -16.308 1.00 70.12 85 ALA A N 1
ATOM 657 C CA . ALA A 1 85 ? 21.975 0.591 -17.076 1.00 70.12 85 ALA A CA 1
ATOM 658 C C . ALA A 1 85 ? 23.517 0.621 -17.038 1.00 70.12 85 ALA A C 1
ATOM 660 O O . ALA A 1 85 ? 24.121 1.193 -17.946 1.00 70.12 85 ALA A O 1
ATOM 661 N N . ASP A 1 86 ? 24.146 0.053 -16.002 1.00 63.78 86 ASP A N 1
ATOM 662 C CA . ASP A 1 86 ? 25.608 0.035 -15.813 1.00 63.78 86 ASP A CA 1
ATOM 663 C C . ASP A 1 86 ? 26.267 -1.211 -16.435 1.00 63.78 86 ASP A C 1
ATOM 665 O O . ASP A 1 86 ? 27.464 -1.216 -16.722 1.00 63.78 86 ASP A O 1
ATOM 669 N N . THR A 1 87 ? 25.494 -2.263 -16.722 1.00 60.62 87 THR A N 1
ATOM 670 C CA . THR A 1 87 ? 25.963 -3.401 -17.521 1.00 60.62 87 THR A CA 1
ATOM 671 C C . THR A 1 87 ? 25.951 -3.053 -19.007 1.00 60.62 87 THR A C 1
ATOM 673 O O . THR A 1 87 ? 25.049 -3.434 -19.750 1.00 60.62 87 THR A O 1
ATOM 676 N N . SER A 1 88 ? 26.961 -2.309 -19.459 1.00 59.53 88 SER A N 1
ATOM 677 C CA . SER A 1 88 ? 27.264 -2.211 -20.889 1.00 59.53 88 SER A CA 1
ATOM 678 C C . SER A 1 88 ? 27.755 -3.565 -21.402 1.00 59.53 88 SER A C 1
ATOM 680 O O . SER A 1 88 ? 28.657 -4.136 -20.788 1.00 59.53 88 SER A O 1
ATOM 682 N N . ASP A 1 89 ? 27.214 -4.047 -22.525 1.00 70.44 89 ASP A N 1
ATOM 683 C CA . ASP A 1 89 ? 27.787 -5.187 -23.250 1.00 70.44 89 ASP A CA 1
ATOM 684 C C . ASP A 1 89 ? 29.256 -4.865 -23.562 1.00 70.44 89 ASP A C 1
ATOM 686 O O . ASP A 1 89 ? 29.551 -3.993 -24.384 1.00 70.44 89 ASP A O 1
ATOM 690 N N . GLU A 1 90 ? 30.190 -5.527 -22.876 1.00 69.00 90 GLU A N 1
ATOM 691 C CA . GLU A 1 90 ? 31.594 -5.492 -23.271 1.00 69.00 90 GLU A CA 1
ATOM 692 C C . GLU A 1 90 ? 31.696 -6.095 -24.679 1.00 69.00 90 GLU A C 1
ATOM 694 O O . GLU A 1 90 ? 31.211 -7.203 -24.928 1.00 69.00 90 GLU A O 1
ATOM 699 N N . GLU A 1 91 ? 32.303 -5.361 -25.620 1.00 69.00 91 GLU A N 1
ATOM 700 C CA . GLU A 1 91 ? 32.573 -5.881 -26.962 1.00 69.00 91 GLU A CA 1
ATOM 701 C C . GLU A 1 91 ? 33.443 -7.134 -26.835 1.00 69.00 91 GLU A C 1
ATOM 703 O O . GLU A 1 91 ? 34.614 -7.073 -26.460 1.00 69.00 91 GLU A O 1
ATOM 708 N N . TRP A 1 92 ? 32.845 -8.283 -27.145 1.00 72.50 92 TRP A N 1
ATOM 709 C CA . TRP A 1 92 ? 33.535 -9.561 -27.248 1.00 72.50 92 TRP A CA 1
ATOM 710 C C . TRP A 1 92 ? 34.786 -9.416 -28.129 1.00 72.50 92 TRP A C 1
ATOM 712 O O . TRP A 1 92 ? 34.672 -9.160 -29.330 1.00 72.50 92 TRP A O 1
ATOM 722 N N . SER A 1 93 ? 35.979 -9.586 -27.547 1.00 71.69 93 SER A N 1
ATOM 723 C CA . SER A 1 93 ? 37.240 -9.552 -28.288 1.00 71.69 93 SER A CA 1
ATOM 724 C C . SER A 1 93 ? 37.692 -10.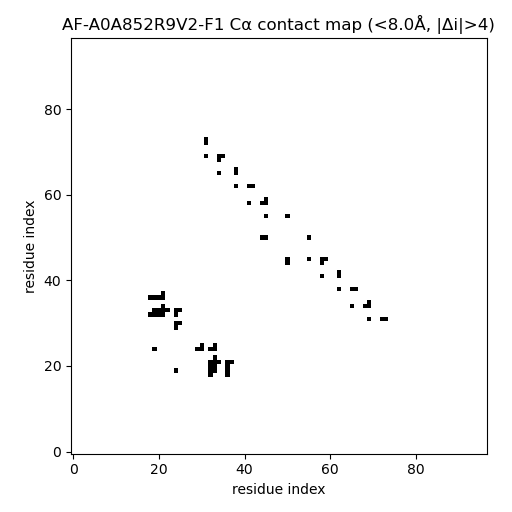968 -28.654 1.00 71.69 93 SER A C 1
ATOM 726 O O . SER A 1 93 ? 37.962 -11.819 -27.809 1.00 71.69 93 SER A O 1
ATOM 728 N N . GLU A 1 94 ? 37.796 -11.228 -29.958 1.00 70.50 94 GLU A N 1
ATOM 729 C CA . GLU A 1 94 ? 38.279 -12.507 -30.506 1.00 70.50 94 GLU A CA 1
ATOM 730 C C . GLU A 1 94 ? 39.780 -12.744 -30.244 1.00 70.50 94 GLU A C 1
ATOM 732 O O . GLU A 1 94 ? 40.291 -13.831 -30.490 1.00 70.50 94 GLU A O 1
ATOM 737 N N . GLU A 1 95 ? 40.493 -11.745 -29.715 1.00 71.38 95 GLU A N 1
ATOM 738 C CA . GLU A 1 95 ? 41.939 -11.774 -29.448 1.00 71.38 95 GLU A CA 1
ATOM 739 C C . GLU A 1 95 ? 42.319 -12.613 -28.208 1.00 71.38 95 GLU A C 1
ATOM 741 O O . GLU A 1 95 ? 43.499 -12.814 -27.924 1.00 71.38 95 GLU A O 1
ATOM 746 N N . ALA A 1 96 ? 41.322 -13.114 -27.470 1.00 68.44 96 ALA A N 1
ATOM 747 C CA . ALA A 1 96 ? 41.487 -13.956 -26.285 1.00 68.44 96 ALA A CA 1
ATOM 748 C C . ALA A 1 96 ? 41.298 -15.469 -26.548 1.00 68.44 96 ALA A C 1
ATOM 750 O O . ALA A 1 96 ? 41.196 -16.237 -25.585 1.00 68.44 96 ALA A O 1
ATOM 751 N N . ILE A 1 97 ? 41.242 -15.900 -27.818 1.00 53.16 97 ILE A N 1
ATOM 752 C CA . ILE A 1 97 ? 41.104 -17.312 -28.236 1.00 53.16 97 ILE A CA 1
ATOM 753 C C . ILE A 1 97 ? 42.396 -17.822 -28.882 1.00 53.16 97 ILE A C 1
ATOM 755 O O . ILE A 1 97 ? 42.938 -17.125 -29.766 1.00 53.16 97 ILE A O 1
#

Foldseek 3Di:
DDDDDDDDDDVPDDDDDDQDALVRCVVVVPPLSNLVNVLVVLVVLLPDPPNDPVVNVVSVVVNVVSVVVNVVVVVVVVVVVVVVVVPDPDPDDPPVD

Organism: NCBI:txid283878

Secondary structure (DSSP, 8-state):
-PPP---PPPTT-PPPPPPPPHHHHHHTT-HHHHHHHHHHHHHHHHH-TTS-HHHHHHHHHHHHHHHHHHHHHHHHHHHHHHHHHH-------GGG-

Radius of gyration: 21.61 Å; Cα contacts (8 Å, |Δi|>4): 41; chains: 1; bounding box: 61×42×48 Å